Protein AF-A0A484ZPQ3-F1 (afdb_monomer_lite)

Secondary structure (DSSP, 8-state):
------TT--EEEEEEEEETTEEEEEEEETTS-TT-TTSEEEEETT------

Organism: NCBI:txid82979

Foldseek 3Di:
DEDDPDPDWDWDFPAWDDDPNFIWTKIFTPVDDPPPPVRIDTHGPPDDYDDD

Structure (mmCIF, N/CA/C/O backbone):
data_AF-A0A484ZPQ3-F1
#
_entry.id   AF-A0A484ZPQ3-F1
#
loop_
_atom_site.group_PDB
_atom_site.id
_atom_site.type_symbol
_atom_site.label_atom_id
_atom_site.label_alt_id
_atom_site.label_comp_id
_atom_site.label_asym_id
_atom_site.label_entity_id
_atom_site.label_seq_id
_atom_site.pdbx_PDB_ins_code
_atom_site.Cartn_x
_atom_site.Cartn_y
_atom_site.Cartn_z
_atom_site.occupancy
_atom_site.B_iso_or_equiv
_atom_site.auth_seq_id
_atom_site.auth_comp_id
_atom_site.auth_asym_id
_atom_site.auth_atom_id
_atom_site.pdbx_PDB_model_num
ATOM 1 N N . MET A 1 1 ? -9.622 -2.508 -9.849 1.00 48.16 1 MET A N 1
ATOM 2 C CA . MET A 1 1 ? -8.492 -1.561 -9.918 1.00 48.16 1 MET A CA 1
ATOM 3 C C . MET A 1 1 ? -7.240 -2.389 -10.122 1.00 48.16 1 MET A C 1
ATOM 5 O O . MET A 1 1 ? -7.027 -3.300 -9.338 1.00 48.16 1 MET A O 1
ATOM 9 N N . THR A 1 2 ? -6.496 -2.154 -11.199 1.00 44.56 2 THR A N 1
ATOM 10 C CA . THR A 1 2 ? -5.286 -2.926 -11.521 1.00 44.56 2 THR A CA 1
ATOM 11 C C . THR A 1 2 ? -4.076 -2.095 -11.127 1.00 44.56 2 THR A C 1
ATOM 13 O O . THR A 1 2 ? -3.940 -0.970 -11.604 1.00 44.56 2 THR A O 1
ATOM 16 N N . LEU A 1 3 ? -3.229 -2.626 -10.247 1.00 53.66 3 LEU A N 1
ATOM 17 C CA . LEU A 1 3 ? -1.930 -2.033 -9.945 1.00 53.66 3 LEU A CA 1
ATOM 18 C C . LEU A 1 3 ? -0.948 -2.518 -11.004 1.00 53.66 3 LEU A C 1
ATOM 20 O O . LEU A 1 3 ? -0.716 -3.716 -11.133 1.00 53.66 3 LEU A O 1
ATOM 24 N N . ILE A 1 4 ? -0.441 -1.592 -11.807 1.00 52.47 4 ILE A N 1
ATOM 25 C CA . ILE A 1 4 ? 0.540 -1.879 -12.849 1.00 52.47 4 ILE A CA 1
ATOM 26 C C . ILE A 1 4 ? 1.909 -1.556 -12.249 1.00 52.47 4 ILE A C 1
ATOM 28 O O . ILE A 1 4 ? 2.069 -0.500 -11.630 1.00 52.47 4 ILE A O 1
ATOM 32 N N . ASN A 1 5 ? 2.883 -2.456 -12.401 1.00 52.81 5 ASN A N 1
ATOM 33 C CA . ASN A 1 5 ? 4.281 -2.142 -12.116 1.00 52.81 5 ASN A CA 1
ATOM 34 C C . ASN A 1 5 ? 4.664 -0.935 -12.986 1.00 52.81 5 ASN A C 1
ATOM 36 O O . ASN A 1 5 ? 4.740 -1.050 -14.207 1.00 52.81 5 ASN A O 1
ATOM 40 N N . ALA A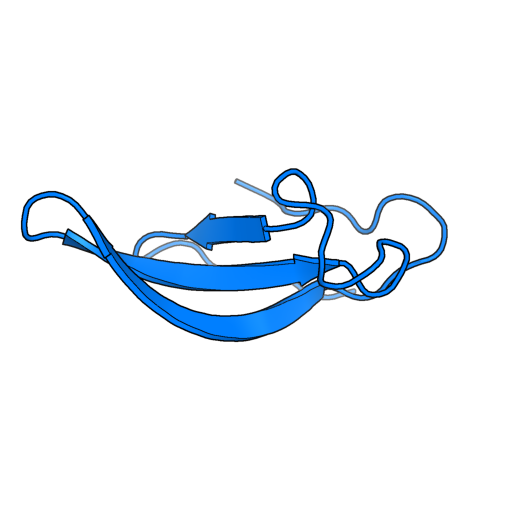 1 6 ? 4.830 0.240 -12.379 1.00 49.75 6 ALA A N 1
ATOM 41 C CA . ALA A 1 6 ? 5.516 1.331 -13.052 1.00 49.75 6 ALA A CA 1
ATOM 42 C C . ALA A 1 6 ? 6.989 0.921 -13.167 1.00 49.75 6 ALA A C 1
ATOM 44 O O . ALA A 1 6 ? 7.542 0.397 -12.196 1.00 49.75 6 ALA A O 1
ATOM 45 N N . ASP A 1 7 ? 7.580 1.109 -14.348 1.00 56.56 7 ASP A N 1
ATOM 46 C CA . ASP A 1 7 ? 8.930 0.659 -14.695 1.00 56.56 7 ASP A CA 1
ATOM 47 C C . ASP A 1 7 ? 9.931 0.813 -13.531 1.00 56.56 7 ASP A C 1
ATOM 49 O O . ASP A 1 7 ? 10.285 1.923 -13.132 1.00 56.56 7 ASP A O 1
ATOM 53 N N . GLY A 1 8 ? 10.385 -0.327 -12.991 1.00 66.44 8 GLY A N 1
ATOM 54 C CA . GLY A 1 8 ? 11.563 -0.422 -12.121 1.00 66.44 8 GLY A CA 1
ATOM 55 C C . GLY A 1 8 ? 11.363 -0.923 -10.686 1.00 66.44 8 GLY A C 1
ATOM 56 O O . GLY A 1 8 ? 12.367 -1.145 -10.012 1.00 66.44 8 GLY A O 1
ATOM 57 N N . GLY A 1 9 ? 10.138 -1.136 -10.195 1.00 71.06 9 GLY A N 1
ATOM 58 C CA . GLY A 1 9 ? 9.926 -1.594 -8.812 1.00 71.06 9 GLY A CA 1
ATOM 59 C C . GLY A 1 9 ? 8.804 -2.611 -8.639 1.00 71.06 9 GLY A C 1
ATOM 60 O O . GLY A 1 9 ? 7.869 -2.666 -9.434 1.00 71.06 9 GLY A O 1
ATOM 61 N N . VAL A 1 10 ? 8.932 -3.439 -7.601 1.00 79.56 10 VAL A N 1
ATOM 62 C CA . VAL A 1 10 ? 7.978 -4.492 -7.238 1.00 79.56 10 VAL A CA 1
ATOM 63 C C . VAL A 1 10 ? 7.112 -3.990 -6.091 1.00 79.56 10 VAL A C 1
ATOM 65 O O . VAL A 1 10 ? 7.623 -3.496 -5.082 1.00 79.56 10 VAL A O 1
ATOM 68 N N . TRP A 1 11 ? 5.798 -4.152 -6.224 1.00 83.06 11 TRP A N 1
ATOM 69 C CA . TRP A 1 11 ? 4.865 -3.910 -5.129 1.00 83.06 11 TRP A CA 1
ATOM 70 C C . TRP A 1 11 ? 4.912 -5.057 -4.122 1.00 83.06 11 TRP A C 1
ATOM 72 O O . TRP A 1 11 ? 4.692 -6.213 -4.477 1.00 83.06 11 TRP A O 1
ATOM 82 N N . THR A 1 12 ? 5.168 -4.738 -2.856 1.00 84.19 12 THR A N 1
ATOM 83 C CA . THR A 1 12 ? 5.241 -5.726 -1.770 1.00 84.19 12 THR A CA 1
ATOM 84 C C . THR A 1 12 ? 4.297 -5.334 -0.646 1.00 84.19 12 THR A C 1
ATOM 86 O O . THR A 1 12 ? 4.236 -4.162 -0.278 1.00 84.19 12 THR A O 1
ATOM 89 N N . SER A 1 13 ? 3.566 -6.305 -0.090 1.00 87.38 13 SER A N 1
ATOM 90 C CA . SER A 1 13 ? 2.749 -6.069 1.103 1.00 87.38 13 SER A CA 1
ATOM 91 C C . SER A 1 13 ? 3.654 -5.795 2.303 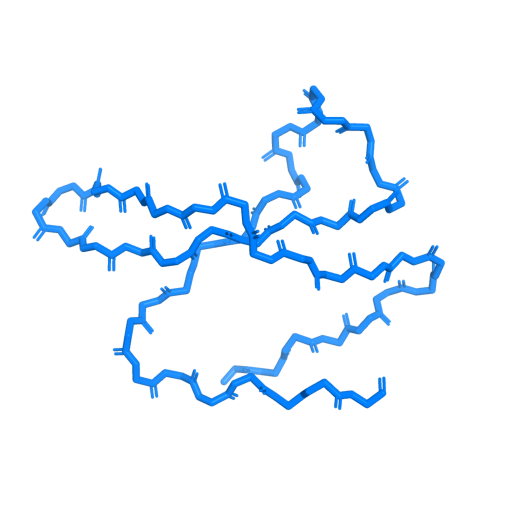1.00 87.38 13 SER A C 1
ATOM 93 O O . SER A 1 13 ? 4.515 -6.613 2.631 1.00 87.38 13 SER A O 1
ATOM 95 N N . ILE A 1 14 ? 3.466 -4.642 2.944 1.00 89.25 14 ILE A N 1
ATOM 96 C CA . ILE A 1 14 ? 4.247 -4.208 4.112 1.00 89.25 14 ILE A CA 1
ATOM 97 C C . ILE A 1 14 ? 3.429 -4.202 5.408 1.00 89.25 14 ILE A C 1
ATOM 99 O O . ILE A 1 14 ? 3.970 -3.934 6.479 1.00 89.25 14 ILE A O 1
ATOM 103 N N . GLY A 1 15 ? 2.133 -4.516 5.332 1.00 90.38 15 GLY A N 1
ATOM 104 C CA . GLY A 1 15 ? 1.277 -4.675 6.502 1.00 90.38 15 GLY A CA 1
ATOM 105 C C . GLY A 1 15 ? -0.155 -4.229 6.260 1.00 90.38 15 GLY A C 1
ATOM 106 O O . GLY A 1 15 ? -0.626 -4.162 5.127 1.00 90.38 15 GLY A O 1
ATOM 107 N N . GLN A 1 16 ? -0.845 -3.918 7.354 1.00 91.31 16 GLN A N 1
ATOM 108 C CA . GLN A 1 16 ? -2.224 -3.446 7.340 1.00 91.31 16 GLN A CA 1
ATOM 109 C C . GLN A 1 16 ? -2.350 -2.142 8.120 1.00 91.31 16 GLN A C 1
ATOM 111 O O . GLN A 1 16 ? -1.625 -1.911 9.091 1.00 91.31 16 GLN A O 1
ATOM 116 N N . ARG A 1 17 ? -3.286 -1.287 7.707 1.00 89.88 17 ARG A N 1
ATOM 117 C CA . ARG A 1 17 ? -3.623 -0.058 8.427 1.00 89.88 17 ARG A CA 1
ATOM 118 C C . ARG A 1 17 ? -5.126 0.090 8.561 1.00 89.88 17 ARG A C 1
ATOM 120 O O . ARG A 1 17 ? -5.860 -0.085 7.594 1.00 89.88 17 ARG A O 1
ATOM 127 N N . GLU A 1 18 ? -5.563 0.460 9.757 1.00 91.94 18 GLU A N 1
ATOM 128 C CA . GLU A 1 18 ? -6.936 0.885 9.992 1.00 91.94 18 GLU A CA 1
ATOM 129 C C . GLU A 1 18 ? -7.053 2.398 9.779 1.00 91.94 18 GLU A C 1
ATOM 131 O O . GLU A 1 18 ? -6.306 3.180 10.369 1.00 91.94 18 GLU A O 1
ATOM 136 N N . ILE A 1 19 ? -7.979 2.809 8.915 1.00 88.44 19 ILE A N 1
ATOM 137 C CA . ILE A 1 19 ? -8.318 4.211 8.670 1.00 88.44 19 ILE A CA 1
ATOM 138 C C . ILE A 1 19 ? -9.833 4.331 8.801 1.00 88.44 19 ILE A C 1
ATOM 140 O O . ILE A 1 19 ? -10.573 3.698 8.053 1.00 88.44 19 ILE A O 1
ATOM 144 N N . ASN A 1 20 ? -10.296 5.140 9.758 1.00 90.31 20 ASN A N 1
ATOM 145 C CA . ASN A 1 20 ? -11.723 5.376 10.015 1.00 90.31 20 ASN A CA 1
ATOM 146 C C . ASN A 1 20 ? -12.549 4.082 10.200 1.00 90.31 20 ASN A C 1
ATOM 148 O O . ASN A 1 20 ? -13.666 3.982 9.697 1.00 90.31 20 ASN A O 1
ATOM 152 N N . GLY A 1 21 ? -12.000 3.082 10.900 1.00 88.38 21 GLY A N 1
ATOM 153 C CA . GLY A 1 21 ? -12.673 1.799 11.148 1.00 88.38 21 GLY A CA 1
ATOM 154 C C . GLY A 1 21 ? -12.643 0.816 9.973 1.00 88.38 21 GLY A C 1
ATOM 155 O O . GLY A 1 21 ? -13.282 -0.231 10.039 1.00 88.38 21 GLY A O 1
ATOM 156 N N . GLN A 1 22 ? -11.921 1.134 8.895 1.00 87.25 22 GLN A N 1
ATOM 157 C CA . GLN A 1 22 ? -11.740 0.254 7.746 1.00 87.25 22 GLN A CA 1
ATOM 158 C C . GLN A 1 22 ? -10.287 -0.208 7.646 1.00 87.25 22 GLN A C 1
ATOM 160 O O . GLN A 1 22 ? -9.362 0.602 7.703 1.00 87.25 22 GLN A O 1
ATOM 165 N N . THR A 1 23 ? -10.086 -1.516 7.491 1.00 88.69 23 THR A N 1
ATOM 166 C CA . THR A 1 23 ? -8.760 -2.120 7.333 1.00 88.69 23 THR A CA 1
ATOM 167 C C . THR A 1 23 ? -8.349 -2.147 5.865 1.00 88.69 23 TH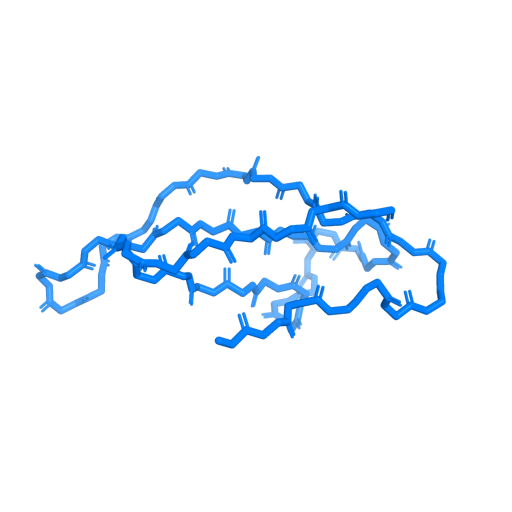R A C 1
ATOM 169 O O . THR A 1 23 ? -9.097 -2.614 5.003 1.00 88.69 23 THR A O 1
ATOM 172 N N . PHE A 1 24 ? -7.134 -1.681 5.604 1.00 89.56 24 PHE A N 1
ATOM 173 C CA . PHE A 1 24 ? -6.496 -1.685 4.296 1.00 89.56 24 PHE A CA 1
ATOM 174 C C . PHE A 1 24 ? -5.213 -2.502 4.351 1.00 89.56 24 PHE A C 1
ATOM 176 O O . PHE A 1 24 ? -4.432 -2.354 5.292 1.00 89.56 24 PHE A O 1
ATOM 183 N N . ASP A 1 25 ? -4.971 -3.304 3.320 1.00 88.50 25 ASP A N 1
ATOM 184 C CA . ASP A 1 25 ? -3.647 -3.855 3.055 1.00 88.50 25 ASP A CA 1
ATOM 185 C C . ASP A 1 25 ? -2.776 -2.748 2.450 1.00 88.50 25 ASP A C 1
ATOM 187 O O . ASP A 1 25 ? -3.212 -2.021 1.551 1.00 88.50 25 ASP A O 1
ATOM 191 N N . VAL A 1 26 ? -1.556 -2.602 2.958 1.00 87.81 26 VAL A N 1
ATOM 192 C CA . VAL A 1 26 ? -0.610 -1.569 2.534 1.00 87.81 26 VAL A CA 1
ATOM 193 C C . VAL A 1 26 ? 0.470 -2.208 1.678 1.00 87.81 26 VAL A C 1
ATOM 195 O O . VAL A 1 26 ? 1.149 -3.140 2.113 1.00 87.81 26 VAL A O 1
ATOM 198 N N . TYR A 1 27 ? 0.644 -1.682 0.470 1.00 87.19 27 TYR A N 1
ATOM 199 C CA . TYR A 1 27 ? 1.678 -2.110 -0.463 1.00 87.19 27 TYR A CA 1
ATOM 200 C C . TYR A 1 27 ? 2.657 -0.973 -0.715 1.00 87.19 27 TYR A C 1
ATOM 202 O O . TYR A 1 27 ? 2.222 0.148 -0.961 1.00 87.19 27 TYR A O 1
ATOM 210 N N . HIS A 1 28 ? 3.952 -1.282 -0.707 1.00 86.50 28 HIS A N 1
ATOM 211 C CA . HIS A 1 28 ? 5.023 -0.337 -1.017 1.00 86.50 28 HIS A CA 1
ATOM 212 C C . HIS A 1 28 ? 5.703 -0.696 -2.338 1.00 86.50 28 HIS A C 1
ATOM 214 O O . HIS A 1 28 ? 5.899 -1.880 -2.629 1.00 86.50 28 HIS A O 1
ATOM 220 N N . ASN A 1 29 ? 6.085 0.314 -3.118 1.00 83.81 29 ASN A N 1
ATOM 221 C CA . ASN A 1 29 ? 6.864 0.131 -4.338 1.00 83.81 29 ASN A CA 1
ATOM 222 C C . ASN A 1 29 ? 8.368 0.191 -4.045 1.00 83.81 29 ASN A C 1
ATOM 224 O O . ASN A 1 29 ? 8.885 1.239 -3.671 1.00 83.81 29 ASN A O 1
ATOM 228 N N . SER A 1 30 ? 9.085 -0.908 -4.295 1.00 81.88 30 SER A N 1
ATOM 229 C CA . SER A 1 30 ? 10.521 -1.023 -4.009 1.00 81.88 30 SER A CA 1
ATOM 230 C C . SER A 1 30 ? 11.433 -0.066 -4.792 1.00 81.88 30 SER A C 1
ATOM 232 O O . SER A 1 30 ? 12.621 0.007 -4.485 1.00 81.88 30 SER A O 1
ATOM 234 N N . SER A 1 31 ? 10.937 0.612 -5.834 1.00 83.06 31 SER A N 1
ATOM 235 C CA . SER A 1 31 ? 11.708 1.642 -6.549 1.00 83.06 31 SER A CA 1
ATOM 236 C C . SER A 1 31 ? 11.742 2.983 -5.814 1.00 83.06 31 SER A C 1
ATOM 238 O O . SER A 1 31 ? 12.530 3.860 -6.171 1.00 83.06 31 SER A O 1
ATOM 240 N N . LEU A 1 32 ? 10.899 3.148 -4.794 1.00 81.50 32 LEU A N 1
ATOM 241 C CA . LEU A 1 32 ? 10.840 4.327 -3.951 1.00 81.50 32 LEU A CA 1
ATOM 242 C C . LEU A 1 32 ? 11.501 4.017 -2.609 1.00 81.50 32 LEU A C 1
ATOM 244 O O . LEU A 1 32 ? 11.516 2.883 -2.136 1.00 81.50 32 LEU A O 1
ATOM 248 N N . SER A 1 33 ? 12.106 5.034 -2.007 1.00 79.81 33 SER A N 1
ATOM 249 C CA . SER A 1 33 ? 12.666 4.904 -0.670 1.00 79.81 33 SER A CA 1
ATOM 250 C C . SER A 1 33 ? 11.539 4.767 0.361 1.00 79.81 33 SER A C 1
ATOM 252 O O . SER A 1 33 ? 10.451 5.318 0.191 1.00 79.81 33 SER A O 1
ATOM 254 N N . SER A 1 34 ? 11.792 4.040 1.451 1.00 73.69 34 SER A N 1
ATOM 255 C CA . SER A 1 34 ? 10.780 3.735 2.477 1.00 73.69 34 SER A CA 1
ATOM 256 C C . SER A 1 34 ? 10.262 4.962 3.240 1.00 73.69 34 SER A C 1
ATOM 258 O O . SER A 1 34 ? 9.265 4.881 3.948 1.00 73.69 34 SER A O 1
ATOM 260 N N . ASP A 1 35 ? 10.957 6.092 3.140 1.00 78.50 35 ASP A N 1
ATOM 261 C CA . ASP A 1 35 ? 10.561 7.399 3.668 1.00 78.50 35 ASP A CA 1
ATOM 262 C C . ASP A 1 35 ? 9.681 8.208 2.693 1.00 78.50 35 ASP A C 1
ATOM 264 O O . ASP A 1 35 ? 9.146 9.256 3.061 1.00 78.50 35 ASP A O 1
ATOM 268 N N . ASN A 1 36 ? 9.470 7.721 1.467 1.00 73.38 36 ASN A N 1
ATOM 269 C CA . ASN A 1 36 ? 8.577 8.340 0.500 1.00 73.38 36 ASN A CA 1
ATOM 270 C C . ASN A 1 36 ? 7.124 7.893 0.724 1.00 73.38 36 ASN A C 1
ATOM 272 O O . ASN A 1 36 ? 6.682 6.863 0.216 1.00 73.38 36 ASN A O 1
ATOM 276 N N . GLY A 1 37 ? 6.348 8.722 1.425 1.00 64.12 37 GLY A N 1
ATOM 277 C CA . GLY A 1 37 ? 4.929 8.464 1.698 1.00 64.12 37 GLY A CA 1
ATOM 278 C C . GLY A 1 37 ? 4.010 8.418 0.467 1.00 64.12 37 GLY A C 1
ATOM 279 O O . GLY A 1 37 ? 2.849 8.046 0.607 1.00 64.12 37 GLY A O 1
ATOM 280 N N . LEU A 1 38 ? 4.496 8.777 -0.730 1.00 71.00 38 LEU A N 1
ATOM 281 C CA . LEU A 1 38 ? 3.764 8.593 -1.992 1.00 71.00 38 LEU A CA 1
ATOM 282 C C . LEU A 1 38 ? 3.985 7.202 -2.612 1.00 71.00 38 LEU A C 1
ATOM 284 O O . LEU A 1 38 ? 3.382 6.896 -3.639 1.00 71.00 38 LEU A O 1
ATOM 288 N N . GLY A 1 39 ? 4.848 6.375 -2.014 1.00 75.12 39 GLY A N 1
ATOM 289 C CA . GLY A 1 39 ? 5.125 5.011 -2.463 1.00 75.12 39 GLY A CA 1
ATOM 290 C C . GLY A 1 39 ? 4.190 3.943 -1.907 1.00 75.12 39 GLY A C 1
ATOM 291 O O . GLY A 1 39 ? 4.333 2.784 -2.292 1.00 75.12 39 GLY A O 1
ATOM 292 N N . ASP A 1 40 ? 3.241 4.328 -1.049 1.00 84.56 40 ASP A N 1
ATOM 293 C CA . ASP A 1 40 ? 2.317 3.413 -0.386 1.00 84.56 40 ASP A CA 1
ATOM 294 C C . ASP A 1 40 ? 0.917 3.481 -1.007 1.00 84.56 40 ASP A C 1
ATOM 296 O O . ASP A 1 40 ? 0.342 4.557 -1.187 1.00 84.56 40 ASP A O 1
ATOM 300 N N . ILE A 1 41 ? 0.328 2.318 -1.282 1.00 85.81 41 ILE A N 1
ATOM 301 C CA . ILE A 1 41 ? -1.065 2.184 -1.720 1.00 85.81 41 ILE A CA 1
ATOM 302 C C . ILE A 1 41 ? -1.855 1.385 -0.685 1.00 85.81 41 ILE A C 1
ATOM 304 O O . ILE A 1 41 ? -1.380 0.383 -0.155 1.00 85.81 41 ILE A O 1
ATOM 308 N N . PHE A 1 42 ? -3.090 1.827 -0.440 1.00 86.31 42 PHE A N 1
ATOM 309 C CA . PHE A 1 42 ? -4.046 1.231 0.491 1.00 86.31 42 PHE A CA 1
ATOM 310 C C . PHE A 1 42 ? -5.124 0.497 -0.303 1.00 86.31 42 PHE A C 1
ATOM 312 O O . PHE A 1 42 ? -5.862 1.115 -1.072 1.00 86.31 42 PHE A O 1
ATOM 319 N N . ILE A 1 43 ? -5.225 -0.819 -0.125 1.00 82.44 43 ILE A N 1
ATOM 320 C CA . ILE A 1 43 ? -6.195 -1.659 -0.831 1.00 82.44 43 ILE A CA 1
ATOM 321 C C . ILE A 1 43 ? -7.191 -2.229 0.174 1.00 82.44 43 ILE A C 1
ATOM 323 O O . ILE A 1 43 ? -6.810 -2.884 1.140 1.00 82.44 43 ILE A O 1
ATOM 327 N N . GLN A 1 44 ? -8.482 -1.990 -0.054 1.00 80.69 44 GLN A N 1
ATOM 328 C CA . GLN A 1 44 ? -9.547 -2.594 0.743 1.00 80.69 44 GLN A CA 1
ATOM 329 C C . GLN A 1 44 ? -9.742 -4.068 0.344 1.00 80.69 44 GLN A C 1
ATOM 331 O O . GLN A 1 44 ? -9.718 -4.404 -0.845 1.00 80.69 44 GLN A O 1
ATOM 336 N N . GLN A 1 45 ? -9.986 -4.941 1.328 1.00 67.00 45 GLN A N 1
ATOM 337 C CA . GLN A 1 45 ? -10.274 -6.359 1.090 1.00 67.00 45 GLN A CA 1
ATOM 338 C C . GLN A 1 45 ? -11.435 -6.535 0.091 1.00 67.00 45 GLN A C 1
ATOM 340 O O . GLN A 1 45 ? -12.521 -5.988 0.286 1.00 67.00 45 GLN A O 1
ATOM 345 N N . GLY A 1 46 ? -11.185 -7.285 -0.991 1.00 58.16 46 GLY A N 1
ATOM 346 C CA . GLY A 1 46 ? -12.126 -7.500 -2.104 1.00 58.16 46 GLY A CA 1
ATOM 347 C C . GLY A 1 46 ? -11.587 -7.130 -3.494 1.00 58.16 46 GLY A C 1
ATOM 348 O O . GLY A 1 46 ? -12.251 -7.395 -4.495 1.00 58.16 46 GLY A O 1
ATOM 349 N N . VAL A 1 47 ? -10.383 -6.554 -3.589 1.00 59.53 47 VAL A N 1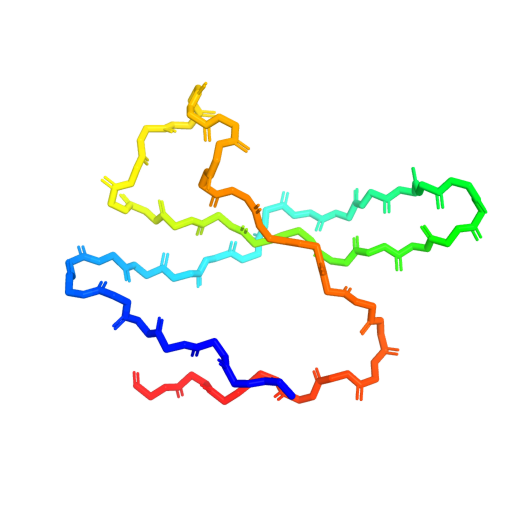
ATOM 350 C CA . VAL A 1 47 ? -9.709 -6.274 -4.869 1.00 59.53 47 VAL A CA 1
ATOM 351 C C . VAL A 1 47 ? -8.689 -7.377 -5.172 1.00 59.53 47 VAL A C 1
ATOM 353 O O . VAL A 1 47 ? -7.724 -7.554 -4.437 1.00 59.53 47 VAL A O 1
ATOM 356 N N . HIS A 1 48 ? -8.882 -8.120 -6.267 1.00 54.34 48 HIS A N 1
ATOM 357 C CA . HIS A 1 48 ? -7.877 -9.065 -6.763 1.00 54.34 48 HIS A CA 1
ATOM 358 C C . HIS A 1 48 ? -6.695 -8.296 -7.370 1.00 54.34 48 HIS A C 1
ATOM 360 O O . HIS A 1 48 ? -6.846 -7.632 -8.398 1.00 54.34 48 HIS A O 1
ATOM 366 N N . VAL A 1 49 ? -5.521 -8.402 -6.750 1.00 53.56 49 VAL A N 1
ATOM 367 C CA . VAL A 1 49 ? -4.260 -7.906 -7.313 1.00 53.56 49 VAL A CA 1
ATOM 368 C C . VAL A 1 49 ? -3.662 -9.015 -8.178 1.00 53.56 49 VAL A C 1
ATOM 370 O O . VAL A 1 49 ? -3.317 -10.079 -7.671 1.00 53.56 49 VAL A O 1
ATOM 373 N N . HIS A 1 50 ? -3.561 -8.789 -9.487 1.00 48.41 50 HIS A N 1
ATOM 374 C CA . HIS A 1 50 ? -2.836 -9.686 -10.388 1.00 48.41 50 HIS A CA 1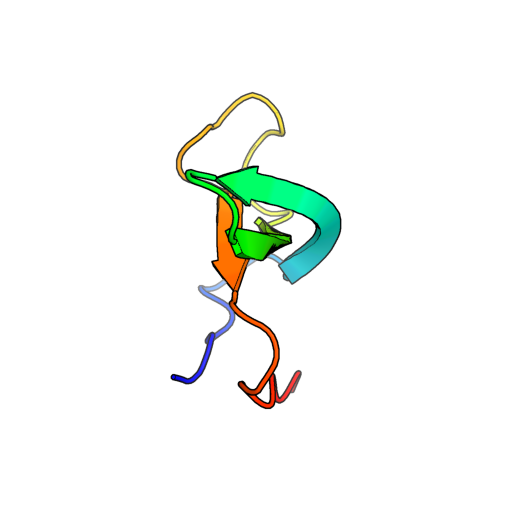
ATOM 375 C C . HIS A 1 50 ? -1.396 -9.180 -10.511 1.00 48.41 50 HIS A C 1
ATOM 377 O O . HIS A 1 50 ? -1.171 -8.111 -11.074 1.00 48.41 50 HIS A O 1
ATOM 383 N N . MET A 1 51 ? -0.444 -9.931 -9.959 1.00 50.72 51 MET A N 1
ATOM 384 C CA . MET A 1 51 ? 0.988 -9.691 -10.145 1.00 50.72 51 MET A CA 1
ATOM 385 C C . MET A 1 51 ? 1.442 -10.442 -11.403 1.00 50.72 51 MET A C 1
ATOM 387 O O . MET A 1 51 ? 1.284 -11.662 -11.455 1.00 50.72 51 MET A O 1
ATOM 391 N N . VAL A 1 52 ? 1.952 -9.719 -12.405 1.00 57.25 52 VAL A N 1
ATOM 392 C CA . VAL A 1 52 ? 2.584 -10.273 -13.618 1.00 57.25 52 VAL 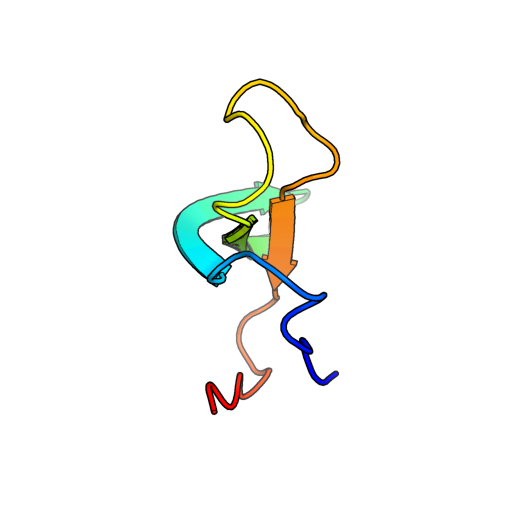A CA 1
ATOM 393 C C . VAL A 1 52 ? 4.049 -9.881 -13.686 1.00 57.25 52 VAL A C 1
ATOM 395 O O . VAL A 1 52 ? 4.367 -8.749 -13.247 1.00 57.25 52 VAL A O 1
#

pLDDT: mean 74.61, std 14.8, range [44.56, 91.94]

Sequence (52 aa):
MTLINADGGVWTSIGQREINGQTFDVYHNSSLSSDNGLGDIFIQQGVHVHMV

Radius of gyration: 11.24 Å; chains: 1; bounding box: 25×19×26 Å